Protein AF-A0A954UTD3-F1 (afdb_monomer)

Mean predicted aligned error: 14.46 Å

Radius of gyration: 22.61 Å; Cα contacts (8 Å, |Δi|>4): 9; chains: 1; bounding box: 44×36×67 Å

Sequence (77 aa):
MSKDVSFPGKPPSKLNSRAAEAFAELRLASEERTKRVTFDIPATLHQRVKQACVREDISMSQVLREFLERRFPQAPQ

Foldseek 3Di:
DDDDDDDPPDDPPDDPVVVVVVVVVVVPPDDDPDDDDDDDDPPVVVVVLVVVCVVVVHDPVVVVVVVVCVVPPDPDD

Secondary structure (DSSP, 8-state):
--------S-------HHHHHHHHHHHHS----PPP------HHHHHHHHHHHHHHT--HHHHHHHHHHHHSPPP--

Solvent-accessible surface area (backbone atoms only — not comparable to full-atom values): 5286 Å² total; per-residue (Å²): 140,82,81,82,80,85,73,79,92,65,79,79,87,67,79,56,60,69,59,56,48,55,58,47,56,70,70,62,71,78,69,79,89,81,75,92,84,87,82,90,72,58,68,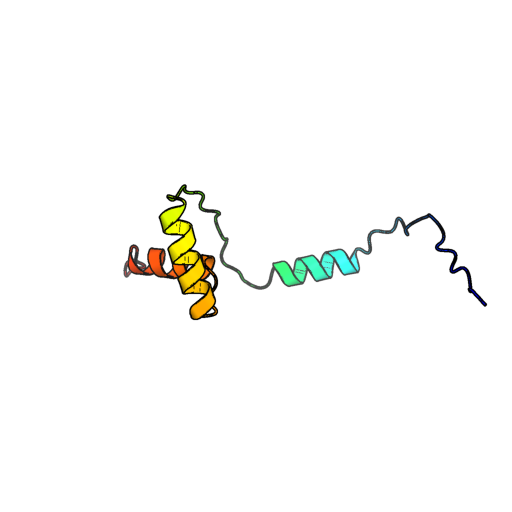72,54,52,53,53,52,52,55,52,26,66,75,70,78,48,58,67,70,56,55,54,49,52,53,48,43,72,75,56,58,82,74,88,126

Structure (mmCIF, N/CA/C/O backbone):
data_AF-A0A954UTD3-F1
#
_entry.id   AF-A0A954UTD3-F1
#
loop_
_atom_site.group_PDB
_atom_site.id
_atom_site.type_symbol
_atom_site.label_atom_id
_atom_site.label_alt_id
_atom_site.label_comp_id
_atom_site.label_asym_id
_atom_site.label_entity_id
_atom_site.label_seq_id
_atom_site.pdbx_PDB_ins_code
_atom_site.Cartn_x
_atom_site.Cartn_y
_atom_site.Cartn_z
_atom_site.occupancy
_atom_site.B_iso_or_equiv
_atom_site.auth_seq_id
_atom_site.auth_comp_id
_atom_site.auth_asym_id
_atom_site.auth_atom_id
_atom_site.pdbx_PDB_model_num
ATOM 1 N N . MET A 1 1 ? 9.898 22.857 -43.952 1.00 39.03 1 MET A N 1
ATOM 2 C CA . MET A 1 1 ? 11.344 22.753 -43.655 1.00 39.03 1 MET A CA 1
ATOM 3 C C . MET A 1 1 ? 11.517 21.718 -42.552 1.00 39.03 1 MET A C 1
ATOM 5 O O . MET A 1 1 ? 11.599 22.077 -41.386 1.00 39.03 1 MET A O 1
ATOM 9 N N . SER A 1 2 ? 11.471 20.436 -42.908 1.00 51.75 2 SER A N 1
ATOM 10 C CA . SER A 1 2 ? 11.615 19.327 -41.960 1.00 51.75 2 SER A CA 1
ATOM 11 C C . SER A 1 2 ? 13.064 18.864 -42.021 1.00 51.75 2 SER A C 1
ATOM 13 O O . SER A 1 2 ? 13.517 18.418 -43.071 1.00 51.75 2 SER A O 1
ATOM 15 N N . LYS A 1 3 ? 13.823 19.064 -40.941 1.00 64.25 3 LYS A N 1
ATOM 16 C CA . LYS A 1 3 ? 15.172 18.505 -40.825 1.00 64.25 3 LYS A CA 1
ATOM 17 C C . LYS A 1 3 ? 15.023 17.052 -40.395 1.00 64.25 3 LYS A C 1
ATOM 19 O O . LYS A 1 3 ? 14.706 16.793 -39.238 1.00 64.25 3 LYS A O 1
ATOM 24 N N . ASP A 1 4 ? 15.235 16.136 -41.329 1.00 63.88 4 ASP A N 1
ATOM 25 C CA . ASP A 1 4 ? 15.402 14.719 -41.025 1.00 63.88 4 ASP A CA 1
ATOM 26 C C . ASP A 1 4 ? 16.589 14.545 -40.070 1.00 63.88 4 ASP A C 1
ATOM 28 O O . ASP A 1 4 ? 17.730 14.890 -40.393 1.00 63.88 4 ASP A O 1
ATOM 32 N N . VAL A 1 5 ? 16.312 14.047 -38.865 1.00 70.62 5 VAL A N 1
ATOM 33 C CA . VAL A 1 5 ? 17.343 13.655 -37.903 1.00 70.62 5 VAL A CA 1
ATOM 34 C C . VAL A 1 5 ? 17.588 12.166 -38.098 1.00 70.62 5 VAL A C 1
ATOM 36 O O . VAL A 1 5 ? 16.796 11.326 -37.681 1.00 70.62 5 VAL A O 1
ATOM 39 N N . SER A 1 6 ? 18.693 11.853 -38.770 1.00 71.31 6 SER A N 1
ATOM 40 C CA . SER A 1 6 ? 19.156 10.483 -38.961 1.00 71.31 6 SER A CA 1
ATOM 41 C C . SER A 1 6 ? 19.790 9.973 -37.667 1.00 71.31 6 SER A C 1
ATOM 43 O O . SER A 1 6 ? 20.832 10.469 -37.236 1.00 71.31 6 SER A O 1
ATOM 45 N N . PHE A 1 7 ? 19.152 8.988 -37.036 1.00 72.38 7 PHE A N 1
ATOM 46 C CA . PHE A 1 7 ? 19.722 8.257 -35.909 1.00 72.38 7 PHE A CA 1
ATOM 47 C C . PHE A 1 7 ? 20.499 7.054 -36.466 1.00 72.38 7 PHE A C 1
ATOM 49 O O . PHE A 1 7 ? 19.876 6.136 -37.005 1.00 72.38 7 PHE A O 1
ATOM 56 N N . PRO A 1 8 ? 21.844 7.022 -36.387 1.00 68.88 8 PRO A N 1
ATOM 57 C CA . PRO A 1 8 ? 22.612 5.892 -36.895 1.00 68.88 8 PRO A CA 1
ATOM 58 C C . PRO A 1 8 ? 22.215 4.613 -36.146 1.00 68.88 8 PRO A C 1
ATOM 60 O O . PRO A 1 8 ? 22.301 4.529 -34.922 1.00 68.88 8 PRO A O 1
ATOM 63 N N . GLY A 1 9 ? 21.771 3.609 -36.904 1.00 63.78 9 GLY A N 1
ATOM 64 C CA . GLY A 1 9 ? 21.148 2.373 -36.422 1.00 63.78 9 GLY A CA 1
ATOM 65 C C . GLY A 1 9 ? 22.088 1.360 -35.768 1.00 63.78 9 GLY A C 1
ATOM 66 O O . GLY A 1 9 ? 21.897 0.157 -35.937 1.00 63.78 9 GLY A O 1
ATOM 67 N N . LYS A 1 10 ? 23.111 1.803 -35.030 1.00 63.22 10 LYS A N 1
ATOM 68 C CA . LYS A 1 10 ? 23.921 0.885 -34.227 1.00 63.22 10 LYS A CA 1
ATOM 69 C C . LYS A 1 10 ? 24.147 1.459 -32.831 1.00 63.22 10 LYS A C 1
ATOM 71 O O . LYS A 1 10 ? 24.987 2.347 -32.680 1.00 63.22 10 LYS A O 1
ATOM 76 N N . PRO A 1 11 ? 23.396 0.990 -31.813 1.00 64.25 11 PRO A N 1
ATOM 77 C CA . PRO A 1 11 ? 23.642 1.409 -30.443 1.00 64.25 11 PRO A CA 1
ATOM 78 C C . PRO A 1 11 ? 25.088 1.055 -30.068 1.00 64.25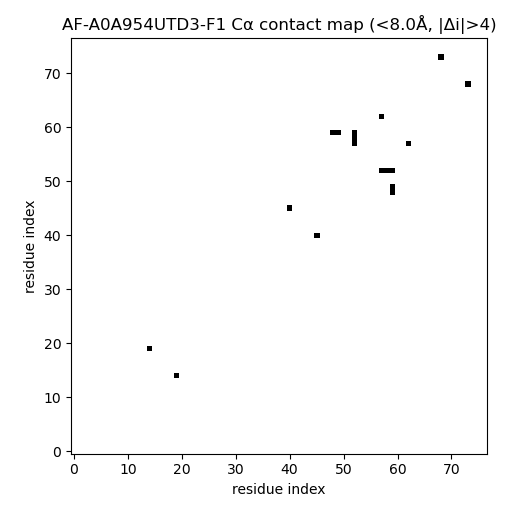 11 PRO A C 1
ATOM 80 O O . PRO A 1 11 ? 25.584 -0.004 -30.475 1.00 64.25 11 PRO A O 1
ATOM 83 N N . PRO A 1 12 ? 25.799 1.926 -29.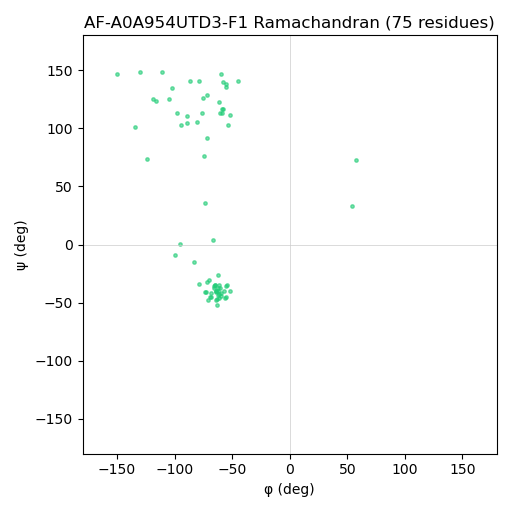333 1.00 62.53 12 PRO A N 1
ATOM 84 C CA . PRO A 1 12 ? 27.158 1.635 -28.913 1.00 62.53 12 PRO A CA 1
ATOM 85 C C . PRO A 1 12 ? 27.153 0.369 -28.050 1.00 62.53 12 PRO A C 1
ATOM 87 O O . PRO A 1 12 ? 26.636 0.354 -26.940 1.00 62.53 12 PRO A O 1
ATOM 90 N N . SER A 1 13 ? 27.763 -0.699 -28.565 1.00 60.34 13 SER A N 1
ATOM 91 C CA . SER A 1 13 ? 27.879 -2.018 -27.919 1.00 60.34 13 SER A CA 1
ATOM 92 C C . SER A 1 13 ? 28.749 -2.020 -26.649 1.00 60.34 13 SER A C 1
ATOM 94 O O . SER A 1 13 ? 29.032 -3.080 -26.092 1.00 60.34 13 SER A O 1
ATOM 96 N N . LYS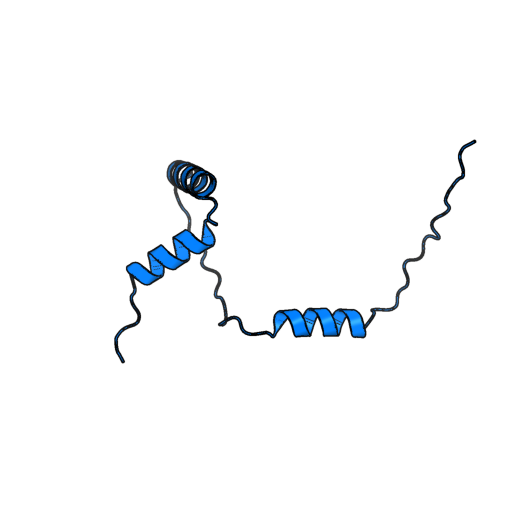 A 1 14 ? 29.236 -0.860 -26.201 1.00 65.25 14 LYS A N 1
ATOM 97 C CA . LYS A 1 14 ? 30.106 -0.765 -25.032 1.00 65.25 14 LYS A CA 1
ATOM 98 C C . LYS A 1 14 ? 29.235 -0.595 -23.792 1.00 65.25 14 LYS A C 1
ATOM 100 O O . LYS A 1 14 ? 28.704 0.483 -23.544 1.00 65.25 14 LYS A O 1
ATOM 105 N N . LEU A 1 15 ? 29.101 -1.676 -23.025 1.00 62.38 15 LEU A N 1
ATOM 106 C CA . LEU A 1 15 ? 28.670 -1.624 -21.630 1.00 62.38 15 LEU A CA 1
ATOM 107 C C . LEU A 1 15 ? 29.562 -0.612 -20.900 1.00 62.38 15 LEU A C 1
ATOM 109 O O . LEU A 1 15 ? 30.763 -0.825 -20.755 1.00 62.38 15 LEU A O 1
ATOM 113 N N . ASN A 1 16 ? 28.987 0.515 -20.486 1.00 73.25 16 ASN A N 1
ATOM 114 C CA . ASN A 1 16 ? 29.690 1.504 -19.679 1.00 73.25 16 ASN A CA 1
ATOM 115 C C . ASN A 1 16 ? 29.860 0.932 -18.267 1.00 73.25 16 ASN A C 1
ATOM 117 O O . ASN A 1 16 ? 28.979 1.111 -17.428 1.00 73.25 16 ASN A O 1
ATOM 121 N N . SER A 1 17 ? 30.980 0.251 -18.003 1.00 70.25 17 SER A N 1
ATOM 122 C CA . SER A 1 17 ? 31.278 -0.378 -16.705 1.00 70.25 17 SER A CA 1
ATOM 123 C C . SER A 1 17 ? 31.124 0.604 -15.545 1.00 70.25 17 SER A C 1
ATOM 125 O O . SER A 1 17 ? 30.468 0.292 -14.565 1.00 70.25 17 SER A O 1
ATOM 127 N N . ARG A 1 18 ? 31.556 1.855 -15.740 1.00 69.56 18 ARG A N 1
ATOM 128 C CA . ARG A 1 18 ? 31.392 2.941 -14.765 1.00 69.56 18 ARG A CA 1
ATOM 129 C C . ARG A 1 18 ? 29.929 3.274 -14.446 1.00 69.56 18 ARG A C 1
ATOM 131 O O . ARG A 1 18 ? 29.617 3.644 -13.322 1.00 69.56 18 ARG A O 1
ATOM 138 N N . ALA A 1 19 ? 29.030 3.165 -15.427 1.00 65.94 19 ALA A N 1
ATOM 139 C CA . ALA A 1 19 ? 27.599 3.330 -15.183 1.00 65.94 19 ALA A CA 1
ATOM 140 C C . ALA A 1 19 ? 27.041 2.111 -14.433 1.00 65.94 19 ALA A C 1
ATOM 142 O O . ALA A 1 19 ? 26.273 2.279 -13.495 1.00 65.94 19 ALA A O 1
ATOM 143 N N . ALA A 1 20 ? 27.464 0.896 -14.790 1.00 64.12 20 ALA A N 1
ATOM 144 C CA . ALA A 1 20 ? 27.055 -0.318 -14.083 1.00 64.12 20 ALA A CA 1
ATOM 145 C C . ALA A 1 20 ? 27.518 -0.325 -12.612 1.00 64.12 20 ALA A C 1
ATOM 147 O O . ALA A 1 20 ? 26.742 -0.696 -11.735 1.00 64.12 20 ALA A O 1
ATOM 148 N N . GLU A 1 21 ? 28.737 0.141 -12.341 1.00 65.75 21 GLU A N 1
ATOM 149 C CA . GLU A 1 21 ? 29.302 0.265 -10.994 1.00 65.75 21 GLU A CA 1
ATOM 150 C C . GLU A 1 21 ? 28.585 1.344 -10.174 1.00 65.75 21 GLU A C 1
ATOM 152 O O . GLU A 1 21 ? 28.145 1.055 -9.067 1.00 65.75 21 GLU A O 1
ATOM 157 N N . ALA A 1 22 ? 28.315 2.523 -10.745 1.00 70.38 22 ALA A N 1
ATOM 158 C CA . ALA A 1 22 ? 27.547 3.568 -10.059 1.00 70.38 22 ALA A CA 1
ATOM 159 C C . ALA A 1 22 ? 26.118 3.112 -9.690 1.00 70.38 22 ALA A C 1
ATOM 161 O O . ALA A 1 22 ? 25.610 3.430 -8.614 1.00 70.38 22 ALA A O 1
ATOM 162 N N . PHE A 1 23 ? 25.466 2.326 -10.555 1.00 61.22 23 PHE A N 1
ATOM 163 C CA . PHE A 1 23 ? 24.162 1.719 -10.256 1.00 61.22 23 PHE A CA 1
ATOM 164 C C . PHE A 1 23 ? 24.247 0.609 -9.194 1.00 61.22 23 PHE A C 1
ATOM 166 O O . PHE A 1 23 ? 23.283 0.403 -8.452 1.00 61.22 23 PHE A O 1
ATOM 173 N N . ALA A 1 24 ? 25.372 -0.106 -9.111 1.00 64.88 24 ALA A N 1
ATOM 174 C CA . ALA A 1 24 ? 25.615 -1.108 -8.078 1.00 64.88 24 ALA A CA 1
ATOM 175 C C . ALA A 1 24 ? 25.899 -0.460 -6.712 1.00 64.88 24 ALA A C 1
ATOM 177 O O . ALA A 1 24 ? 25.348 -0.906 -5.708 1.00 64.88 24 ALA A O 1
ATOM 178 N N . GLU A 1 25 ? 26.676 0.624 -6.675 1.00 62.88 25 GLU A N 1
ATOM 179 C CA . GLU A 1 25 ? 26.981 1.381 -5.455 1.00 62.88 25 GLU A CA 1
ATOM 180 C C . GLU A 1 25 ? 25.727 2.029 -4.848 1.00 62.88 25 GLU A C 1
ATOM 182 O O . GLU A 1 25 ? 25.512 1.923 -3.640 1.00 62.88 25 GLU A O 1
ATOM 187 N N . LEU A 1 26 ? 24.824 2.582 -5.670 1.00 61.44 26 LEU A N 1
ATOM 188 C CA . LEU A 1 26 ? 23.516 3.070 -5.202 1.00 61.44 26 LEU A CA 1
ATOM 189 C C . LEU A 1 26 ? 22.622 1.963 -4.615 1.00 61.44 26 LEU A C 1
ATOM 191 O O . LEU A 1 26 ? 21.768 2.248 -3.781 1.00 61.44 26 LEU A O 1
ATOM 195 N N . ARG A 1 27 ? 22.807 0.705 -5.033 1.00 58.94 27 ARG A N 1
ATOM 196 C CA . ARG A 1 27 ? 22.062 -0.457 -4.519 1.00 58.94 27 ARG A CA 1
ATOM 197 C C . ARG A 1 27 ? 22.633 -1.037 -3.224 1.00 58.94 27 ARG A C 1
ATOM 199 O O . ARG A 1 27 ? 21.966 -1.858 -2.599 1.00 58.94 27 ARG A O 1
ATOM 206 N N . LEU A 1 28 ? 23.862 -0.676 -2.857 1.00 55.28 28 LEU A N 1
ATOM 207 C CA . LEU A 1 28 ? 24.588 -1.250 -1.718 1.00 55.28 28 LEU A CA 1
ATOM 208 C C . LEU A 1 28 ? 24.538 -0.370 -0.463 1.00 55.28 28 LEU A C 1
ATOM 210 O O . LEU A 1 28 ? 24.931 -0.823 0.613 1.00 55.28 28 LEU A O 1
ATOM 214 N N . ALA A 1 29 ? 24.022 0.855 -0.572 1.00 53.38 29 ALA A N 1
ATOM 215 C CA . ALA A 1 29 ? 23.802 1.744 0.559 1.00 53.38 29 ALA A CA 1
ATOM 216 C C . ALA A 1 29 ? 22.582 1.294 1.391 1.00 53.38 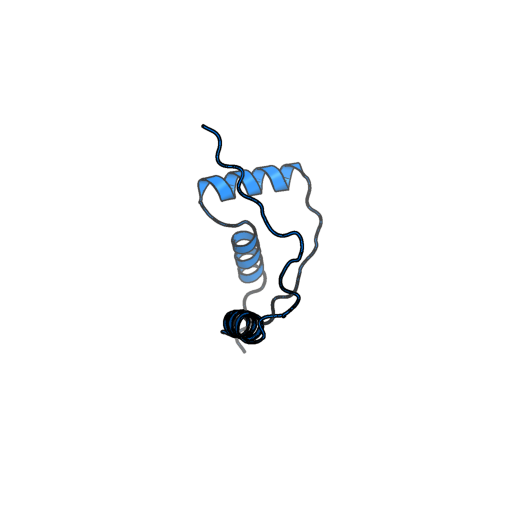29 ALA A C 1
ATOM 218 O O . ALA A 1 29 ? 21.514 1.888 1.342 1.00 53.38 29 ALA A O 1
ATOM 219 N N . SER A 1 30 ? 22.791 0.236 2.180 1.00 55.88 30 SER A N 1
ATOM 220 C CA . SER A 1 30 ? 22.073 -0.071 3.422 1.00 55.88 30 SER A CA 1
ATOM 221 C C . SER A 1 30 ? 20.546 -0.215 3.337 1.00 55.88 30 SER A C 1
ATOM 223 O O . SER A 1 30 ? 19.801 0.574 3.915 1.00 55.88 30 SER A O 1
ATOM 225 N N . GLU A 1 31 ? 20.076 -1.315 2.753 1.00 58.03 31 GLU A N 1
ATOM 226 C CA . GLU A 1 31 ? 18.745 -1.846 3.055 1.00 58.03 31 GLU A CA 1
ATOM 227 C C . GLU A 1 31 ? 18.910 -3.254 3.636 1.00 58.03 31 GLU A C 1
ATOM 229 O O . GLU A 1 31 ? 19.561 -4.115 3.035 1.00 58.03 31 GLU A O 1
ATOM 234 N N . GLU A 1 32 ? 18.348 -3.504 4.823 1.00 65.50 32 GLU A N 1
ATOM 235 C CA . GLU A 1 32 ? 18.189 -4.864 5.348 1.00 65.50 32 GLU A CA 1
ATOM 236 C C . GLU A 1 32 ? 17.647 -5.786 4.244 1.00 65.50 32 GLU A C 1
ATOM 238 O O . GLU A 1 32 ? 16.791 -5.373 3.457 1.00 65.50 32 GLU A O 1
ATOM 243 N N . ARG A 1 33 ? 18.138 -7.035 4.158 1.00 77.19 33 ARG A N 1
ATOM 244 C CA . ARG A 1 33 ? 17.724 -7.977 3.100 1.00 77.19 33 ARG A CA 1
ATOM 245 C C . ARG A 1 33 ? 16.200 -8.116 3.079 1.00 77.19 33 ARG A C 1
ATOM 247 O O . ARG A 1 33 ? 15.622 -8.849 3.880 1.00 77.19 33 ARG A O 1
ATOM 254 N N . THR A 1 34 ? 15.558 -7.464 2.114 1.00 82.38 34 THR A N 1
ATOM 255 C CA . THR A 1 34 ? 14.112 -7.542 1.928 1.00 82.38 34 THR A CA 1
ATOM 256 C C . THR A 1 34 ? 13.741 -8.915 1.375 1.00 82.38 34 THR A C 1
ATOM 258 O O . THR A 1 34 ? 14.302 -9.398 0.389 1.00 82.38 34 THR A O 1
ATOM 261 N N . LYS A 1 35 ? 12.787 -9.582 2.028 1.00 83.94 35 LYS A N 1
ATOM 262 C CA . LYS A 1 35 ? 12.191 -10.831 1.539 1.00 83.94 35 LYS A CA 1
ATOM 263 C C . LYS A 1 35 ? 10.819 -10.530 0.945 1.00 83.94 35 LYS A C 1
ATOM 265 O O . LYS A 1 35 ? 10.032 -9.794 1.533 1.00 83.94 35 LYS A O 1
ATOM 270 N N . ARG A 1 36 ? 10.529 -11.099 -0.230 1.00 87.38 36 ARG A N 1
ATOM 271 C CA . ARG A 1 36 ? 9.228 -10.946 -0.893 1.00 87.38 36 ARG A CA 1
ATOM 272 C C . ARG A 1 36 ? 8.188 -11.818 -0.193 1.00 87.38 36 ARG A C 1
ATOM 274 O O . ARG A 1 36 ? 8.382 -13.024 -0.079 1.00 87.38 36 ARG A O 1
ATOM 281 N N . VAL A 1 37 ? 7.079 -11.212 0.216 1.00 85.38 37 VAL A N 1
ATOM 282 C CA . VAL A 1 37 ? 5.909 -11.911 0.759 1.00 85.38 37 VAL A CA 1
ATOM 283 C C . VAL A 1 37 ? 4.823 -11.912 -0.315 1.00 85.38 37 VAL A C 1
ATOM 285 O O . VAL A 1 37 ? 4.485 -10.855 -0.842 1.00 85.38 37 VAL A O 1
ATOM 288 N N . THR A 1 38 ? 4.309 -13.093 -0.661 1.00 91.38 38 THR A N 1
ATOM 289 C CA . THR A 1 38 ? 3.213 -13.260 -1.631 1.00 91.38 38 THR A CA 1
ATOM 290 C C . THR A 1 38 ? 2.026 -13.855 -0.893 1.00 91.38 38 THR A C 1
ATOM 292 O O . THR A 1 38 ? 2.169 -14.901 -0.264 1.00 91.38 38 THR A O 1
ATOM 295 N N . PHE A 1 39 ? 0.882 -13.184 -0.935 1.00 88.25 39 PHE A N 1
ATOM 296 C CA . PHE A 1 39 ? -0.361 -13.668 -0.350 1.00 88.25 39 PHE A CA 1
ATOM 297 C C . PHE A 1 39 ? -1.540 -13.128 -1.153 1.00 88.25 39 PHE A C 1
ATOM 299 O O . PHE A 1 39 ? -1.489 -12.012 -1.674 1.00 88.25 39 PHE A O 1
ATOM 306 N N . ASP A 1 40 ? -2.597 -13.922 -1.236 1.00 92.75 40 ASP A N 1
ATOM 307 C CA . ASP A 1 40 ? -3.834 -13.532 -1.893 1.00 92.75 40 ASP A CA 1
ATOM 308 C C . ASP A 1 40 ? -4.754 -12.796 -0.919 1.00 92.75 40 ASP A C 1
ATOM 310 O O . ASP A 1 40 ? -4.889 -13.164 0.251 1.00 92.75 40 ASP A O 1
ATOM 314 N N . ILE A 1 41 ? -5.420 -11.756 -1.418 1.00 91.88 41 ILE A N 1
ATOM 315 C CA . ILE A 1 41 ? -6.477 -11.047 -0.697 1.00 91.88 41 ILE A CA 1
ATOM 316 C C . ILE A 1 41 ? -7.715 -10.903 -1.578 1.00 91.88 41 ILE A C 1
ATOM 318 O O . ILE A 1 41 ? -7.590 -10.743 -2.794 1.00 91.88 41 ILE A O 1
ATOM 322 N N . PRO A 1 42 ? -8.925 -10.893 -0.990 1.00 96.88 42 PRO A N 1
ATOM 323 C CA . PRO A 1 42 ? -10.138 -10.614 -1.743 1.00 96.88 42 PRO A CA 1
ATOM 324 C C . PRO A 1 42 ? -10.042 -9.268 -2.471 1.00 96.88 42 PRO A C 1
ATOM 326 O O . PRO A 1 42 ? -9.611 -8.267 -1.890 1.00 96.88 42 PRO A O 1
ATOM 329 N N . ALA A 1 43 ? -10.512 -9.214 -3.719 1.00 96.12 43 ALA A N 1
ATOM 330 C CA . ALA A 1 43 ? -10.471 -7.997 -4.536 1.00 96.12 43 ALA A CA 1
ATOM 331 C C . ALA A 1 43 ? -11.159 -6.799 -3.851 1.00 96.12 43 ALA A C 1
ATOM 333 O O . ALA A 1 43 ? -10.677 -5.668 -3.919 1.00 96.12 43 ALA A O 1
ATOM 334 N 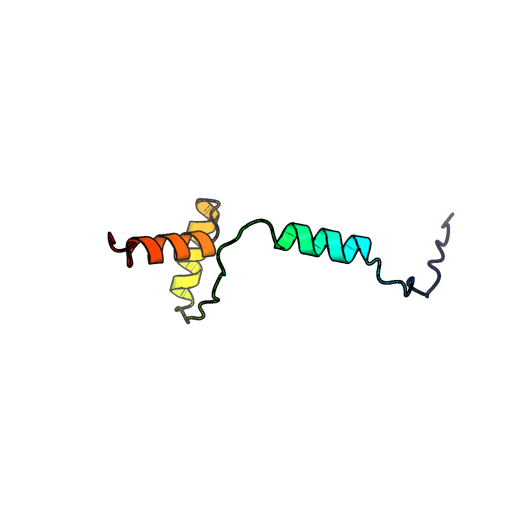N . THR A 1 44 ? -12.244 -7.058 -3.117 1.00 96.50 44 THR A N 1
ATOM 335 C CA . THR A 1 44 ? -12.977 -6.051 -2.335 1.00 96.50 44 THR A CA 1
ATOM 336 C C . THR A 1 44 ? -12.144 -5.473 -1.189 1.00 96.50 44 THR A C 1
ATOM 338 O O . THR A 1 44 ? -12.244 -4.286 -0.879 1.00 96.50 44 THR A O 1
ATOM 341 N N . LEU A 1 45 ? -11.290 -6.282 -0.553 1.00 94.19 45 LEU A N 1
ATOM 342 C CA . LEU A 1 45 ? -10.358 -5.814 0.470 1.00 94.19 45 LEU A CA 1
ATOM 343 C C . LEU A 1 45 ? -9.248 -4.977 -0.167 1.00 94.19 45 LEU A C 1
ATOM 345 O O . LEU A 1 45 ? -9.006 -3.860 0.286 1.00 94.19 45 LEU A O 1
ATOM 349 N N . HIS A 1 46 ? -8.646 -5.473 -1.250 1.00 94.38 46 HIS A N 1
ATOM 350 C CA . HIS A 1 46 ? -7.604 -4.756 -1.983 1.00 94.38 46 HIS A CA 1
ATOM 351 C C . HIS A 1 46 ? -8.064 -3.360 -2.427 1.00 94.38 46 HIS A C 1
ATOM 353 O O . HIS A 1 46 ? -7.349 -2.380 -2.230 1.00 94.38 46 HIS A O 1
ATOM 359 N N . GLN A 1 47 ? -9.282 -3.243 -2.967 1.00 95.50 47 GLN A N 1
ATOM 360 C CA . GLN A 1 47 ? -9.830 -1.962 -3.410 1.00 95.50 47 GLN A CA 1
ATOM 361 C C . GLN A 1 47 ? -9.988 -0.961 -2.258 1.00 95.50 47 GLN A C 1
ATOM 363 O O . GLN A 1 47 ? -9.608 0.200 -2.411 1.00 95.50 47 GLN A O 1
ATOM 368 N N . ARG A 1 48 ? -10.500 -1.403 -1.101 1.00 95.00 48 ARG A N 1
ATOM 369 C CA . ARG A 1 48 ? -10.637 -0.547 0.090 1.00 95.00 48 ARG A CA 1
ATOM 370 C C . ARG A 1 48 ? -9.280 -0.072 0.598 1.00 95.00 48 ARG A C 1
ATOM 372 O O . ARG A 1 48 ? -9.106 1.119 0.834 1.00 95.00 48 ARG A O 1
ATOM 379 N N . VAL A 1 49 ? -8.316 -0.987 0.707 1.00 93.69 49 VAL A N 1
ATOM 380 C CA . VAL A 1 49 ? -6.952 -0.665 1.155 1.00 93.69 49 VAL A CA 1
ATOM 381 C C . VAL A 1 49 ? -6.296 0.325 0.195 1.00 93.69 49 VAL A C 1
ATOM 383 O O . VAL A 1 49 ? -5.765 1.341 0.636 1.00 93.69 49 VAL A O 1
ATOM 386 N N . LYS A 1 50 ? -6.399 0.095 -1.119 1.00 93.56 50 LYS A N 1
ATOM 387 C CA . LYS A 1 50 ? -5.858 1.004 -2.134 1.00 93.56 50 LYS A CA 1
ATOM 388 C C . LYS A 1 50 ? -6.471 2.404 -2.035 1.00 93.56 50 LYS A C 1
ATOM 390 O O . LYS A 1 50 ? -5.743 3.386 -2.108 1.00 93.56 50 LYS A O 1
ATOM 395 N N . GLN A 1 51 ? -7.790 2.506 -1.860 1.00 95.75 51 GLN A N 1
ATOM 396 C CA . GLN A 1 51 ? -8.468 3.799 -1.715 1.00 95.75 51 GLN A CA 1
ATOM 397 C C . GLN A 1 51 ? -8.029 4.558 -0.458 1.00 95.75 51 GLN A C 1
ATOM 399 O O . GLN A 1 51 ? -7.857 5.771 -0.534 1.00 95.75 51 GLN A O 1
ATOM 404 N N . ALA A 1 52 ? -7.837 3.866 0.669 1.00 93.88 52 ALA A N 1
ATOM 405 C CA . ALA A 1 52 ? -7.319 4.476 1.894 1.00 93.88 52 ALA A CA 1
ATOM 406 C C . ALA A 1 52 ? -5.884 4.990 1.697 1.00 93.88 52 ALA A C 1
ATOM 408 O O . ALA A 1 52 ? -5.614 6.160 1.943 1.00 93.88 52 ALA A O 1
ATOM 409 N N . CYS A 1 53 ? -5.009 4.166 1.111 1.00 94.44 53 CYS A N 1
ATOM 410 C CA . CYS A 1 53 ? -3.615 4.532 0.845 1.00 94.44 53 CYS A CA 1
ATOM 411 C C . CYS A 1 53 ? -3.486 5.792 -0.027 1.00 94.44 53 CYS A C 1
ATOM 413 O O . CYS A 1 53 ? -2.648 6.644 0.241 1.00 94.44 53 CYS A O 1
ATOM 415 N N . VAL A 1 54 ? -4.346 5.940 -1.044 1.00 94.25 54 VAL A N 1
ATOM 416 C CA . VAL A 1 54 ? -4.371 7.135 -1.908 1.00 94.25 54 VAL A CA 1
ATOM 417 C C . VAL A 1 54 ? -4.778 8.394 -1.139 1.00 94.25 54 VAL A C 1
ATOM 419 O O . VAL A 1 54 ? -4.283 9.472 -1.445 1.00 94.25 54 VAL A O 1
ATOM 422 N N . ARG A 1 55 ? -5.681 8.286 -0.157 1.00 93.94 55 ARG A N 1
ATOM 423 C CA . ARG A 1 55 ? -6.117 9.439 0.652 1.00 93.94 55 ARG A CA 1
ATOM 424 C C . ARG A 1 55 ? -5.039 9.909 1.622 1.00 93.94 55 ARG A C 1
ATOM 426 O O . ARG A 1 55 ? -4.987 11.093 1.925 1.00 93.94 55 ARG A O 1
ATOM 433 N N . GLU A 1 56 ? -4.233 8.977 2.113 1.00 92.31 56 GLU A N 1
ATOM 434 C CA . GLU A 1 56 ? -3.201 9.223 3.122 1.00 92.31 56 GLU A CA 1
ATOM 435 C C . GLU A 1 56 ? -1.807 9.465 2.510 1.00 92.31 56 GLU A C 1
ATOM 437 O O . GLU A 1 56 ? -0.860 9.697 3.248 1.00 92.31 56 GLU A O 1
ATOM 442 N N . ASP A 1 57 ? -1.680 9.431 1.176 1.00 92.38 57 ASP A N 1
ATOM 443 C CA . ASP A 1 57 ? -0.413 9.548 0.428 1.00 92.38 57 ASP A CA 1
ATOM 444 C C . ASP A 1 57 ? 0.663 8.530 0.873 1.00 92.38 57 ASP A C 1
ATOM 446 O O . ASP A 1 57 ? 1.866 8.781 0.846 1.00 92.38 57 ASP A O 1
ATOM 450 N N . ILE A 1 58 ? 0.224 7.333 1.281 1.00 94.00 58 ILE A N 1
ATOM 451 C CA . ILE A 1 58 ? 1.095 6.249 1.758 1.00 94.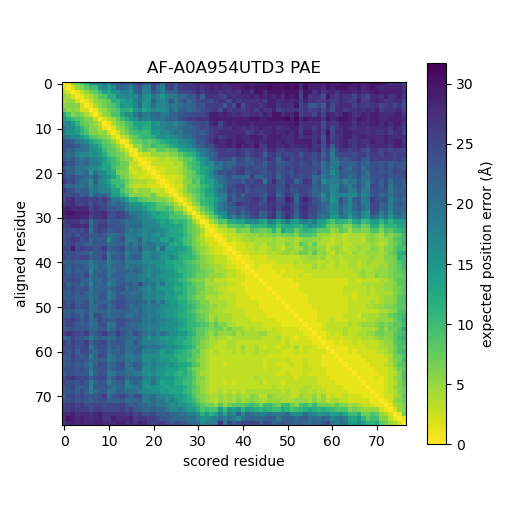00 58 ILE A CA 1
ATOM 452 C C . ILE A 1 58 ? 1.125 5.078 0.780 1.00 94.00 58 ILE A C 1
ATOM 454 O O . ILE A 1 58 ? 0.147 4.745 0.110 1.00 94.00 58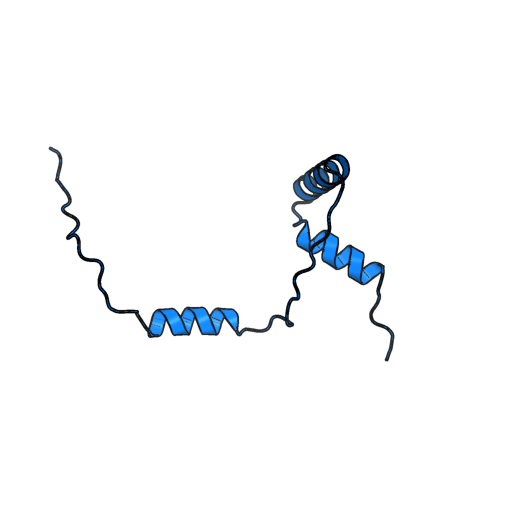 ILE A O 1
ATOM 458 N N . SER A 1 59 ? 2.261 4.383 0.720 1.00 92.31 59 SER A N 1
ATOM 459 C CA . SER A 1 59 ? 2.370 3.162 -0.085 1.00 92.31 59 SER A CA 1
ATOM 460 C C . SER A 1 59 ? 1.742 1.960 0.631 1.00 92.31 59 SER A C 1
ATOM 462 O O . SER A 1 59 ? 1.958 1.759 1.827 1.00 92.31 59 SER A O 1
ATOM 464 N N . MET A 1 60 ? 1.054 1.084 -0.111 1.00 89.31 60 MET A N 1
ATOM 465 C CA . MET A 1 60 ? 0.528 -0.179 0.438 1.00 89.31 60 MET A CA 1
ATOM 466 C C . MET A 1 60 ? 1.617 -1.033 1.104 1.00 89.31 60 MET A C 1
ATOM 468 O O . MET A 1 60 ? 1.356 -1.696 2.104 1.00 89.31 60 MET A O 1
ATOM 472 N N . SER A 1 61 ? 2.842 -1.008 0.573 1.00 89.12 61 SER A N 1
ATOM 473 C CA . SER A 1 61 ? 3.983 -1.736 1.137 1.00 89.12 61 SER A CA 1
ATOM 474 C C . SER A 1 61 ? 4.342 -1.260 2.546 1.00 89.12 61 SER A C 1
ATOM 476 O O . SER A 1 61 ? 4.696 -2.082 3.387 1.00 89.12 61 SER A O 1
ATOM 478 N N . GLN A 1 62 ? 4.234 0.046 2.811 1.00 89.19 62 GLN A N 1
ATOM 479 C CA . GLN A 1 62 ? 4.459 0.613 4.144 1.00 89.19 62 GLN A CA 1
ATOM 480 C C . GLN A 1 62 ? 3.353 0.198 5.115 1.00 89.19 62 GLN A C 1
ATOM 482 O O . GLN A 1 62 ? 3.662 -0.298 6.192 1.00 89.19 62 GLN A O 1
ATOM 487 N N . VAL A 1 63 ? 2.087 0.271 4.690 1.00 92.19 63 VAL A N 1
ATOM 488 C CA . VAL A 1 63 ? 0.942 -0.187 5.500 1.00 92.19 63 VAL A CA 1
ATOM 489 C C . VAL A 1 63 ? 1.099 -1.651 5.905 1.00 92.19 63 VAL A C 1
ATOM 491 O O . VAL A 1 63 ? 0.898 -2.008 7.063 1.00 92.19 63 VAL A O 1
ATOM 494 N N . LEU A 1 64 ? 1.481 -2.512 4.958 1.00 90.62 64 LEU A N 1
ATOM 495 C CA . LEU A 1 64 ? 1.703 -3.929 5.238 1.00 90.62 64 LEU A CA 1
ATOM 496 C C . LEU A 1 64 ? 2.895 -4.153 6.172 1.00 90.62 64 LEU A C 1
ATOM 498 O O . LEU A 1 64 ? 2.818 -5.027 7.032 1.00 90.62 64 LEU A O 1
ATOM 502 N N . ARG A 1 65 ? 3.972 -3.371 6.034 1.00 89.94 65 ARG A N 1
ATOM 503 C CA . ARG A 1 65 ? 5.129 -3.451 6.932 1.00 89.94 65 ARG A CA 1
ATOM 504 C C . ARG A 1 65 ? 4.735 -3.076 8.360 1.00 89.94 65 ARG A C 1
ATOM 506 O O . ARG A 1 65 ? 4.931 -3.890 9.256 1.00 89.94 65 ARG A O 1
ATOM 513 N N . GLU A 1 66 ? 4.088 -1.929 8.549 1.00 90.88 66 GLU A N 1
ATOM 514 C CA . GLU A 1 66 ? 3.612 -1.494 9.866 1.00 90.88 66 GLU A CA 1
ATOM 515 C C . GLU A 1 66 ? 2.615 -2.482 10.479 1.00 90.88 66 GLU A C 1
ATOM 517 O O . GLU A 1 66 ? 2.673 -2.780 11.671 1.00 90.88 66 GLU A O 1
ATOM 522 N N . PHE A 1 67 ? 1.690 -3.018 9.677 1.00 91.31 67 PHE A N 1
ATOM 523 C CA . PHE A 1 67 ? 0.725 -4.004 10.155 1.00 91.31 67 PHE A CA 1
ATOM 524 C C . PHE A 1 67 ? 1.418 -5.272 10.673 1.00 91.31 67 PHE A C 1
ATOM 526 O O . PHE A 1 67 ? 1.050 -5.796 11.729 1.00 91.31 67 PHE A O 1
ATOM 533 N N . LEU A 1 68 ? 2.434 -5.753 9.952 1.00 91.06 68 LEU A N 1
ATOM 534 C CA . LEU A 1 68 ? 3.220 -6.917 10.356 1.00 91.06 68 LEU A CA 1
ATOM 535 C C . LEU A 1 68 ? 4.074 -6.626 11.594 1.00 91.06 68 LEU A C 1
ATOM 537 O O . LEU A 1 68 ? 4.090 -7.453 12.499 1.00 91.06 68 LEU A O 1
ATOM 541 N N . GLU A 1 69 ? 4.712 -5.459 11.683 1.00 91.00 69 GLU A N 1
ATOM 542 C CA . GLU A 1 69 ? 5.513 -5.051 12.849 1.00 91.00 69 GLU A CA 1
ATOM 543 C C . GLU A 1 69 ? 4.662 -4.901 14.115 1.00 91.00 69 GLU A C 1
ATOM 545 O O . GLU A 1 69 ? 5.055 -5.352 15.189 1.00 91.00 69 GLU A O 1
ATOM 550 N N . ARG A 1 70 ? 3.451 -4.343 13.997 1.00 92.38 70 ARG A N 1
ATOM 551 C CA . ARG A 1 70 ? 2.503 -4.255 15.121 1.00 92.38 70 ARG A CA 1
ATOM 552 C C . ARG A 1 70 ? 2.024 -5.632 15.578 1.00 92.38 70 ARG A C 1
ATOM 554 O O . ARG A 1 70 ? 1.778 -5.832 16.766 1.00 92.38 70 ARG A O 1
ATOM 561 N N . ARG A 1 71 ? 1.846 -6.577 14.646 1.00 91.31 71 ARG A N 1
ATOM 562 C CA . ARG A 1 71 ? 1.386 -7.939 14.959 1.00 91.31 71 ARG A CA 1
ATOM 563 C C . ARG A 1 71 ? 2.503 -8.826 15.510 1.00 91.31 71 ARG A C 1
ATOM 565 O O . ARG A 1 71 ? 2.222 -9.680 16.350 1.00 91.31 71 ARG A O 1
ATOM 572 N N . PHE A 1 72 ? 3.728 -8.625 15.040 1.00 90.56 72 PHE A N 1
ATOM 573 C CA . PHE A 1 72 ? 4.929 -9.360 15.421 1.00 90.56 72 PHE A CA 1
ATOM 574 C C . PHE A 1 72 ? 5.991 -8.368 15.913 1.00 90.56 72 PHE A C 1
ATOM 576 O O . PHE A 1 72 ? 6.955 -8.102 15.189 1.00 90.56 72 PHE A O 1
ATOM 583 N N . PRO A 1 73 ? 5.822 -7.794 17.119 1.00 86.38 73 PRO A N 1
ATOM 584 C CA . PRO A 1 73 ? 6.826 -6.897 17.670 1.00 86.38 73 PRO A CA 1
ATOM 585 C C . PRO A 1 73 ? 8.155 -7.643 17.806 1.00 86.38 73 PRO A C 1
ATOM 587 O O . PRO A 1 73 ? 8.175 -8.846 18.083 1.00 86.38 73 PRO A O 1
ATOM 590 N N . GLN A 1 74 ? 9.268 -6.930 17.624 1.00 82.38 74 GLN A N 1
ATOM 591 C CA . GLN A 1 74 ? 10.582 -7.486 17.931 1.00 82.38 74 GLN A CA 1
ATOM 592 C C . GLN A 1 74 ? 10.568 -7.895 19.406 1.00 82.38 74 GLN A C 1
ATOM 594 O O . GLN A 1 74 ? 10.329 -7.060 20.280 1.00 82.38 74 GLN A O 1
ATOM 599 N N . ALA A 1 75 ? 10.725 -9.192 19.677 1.00 71.00 75 ALA A N 1
ATOM 600 C CA . ALA A 1 75 ? 10.818 -9.670 21.046 1.00 71.00 75 ALA A CA 1
ATOM 601 C C . ALA A 1 75 ? 11.965 -8.911 21.734 1.00 71.00 75 ALA A C 1
ATOM 603 O O . ALA A 1 75 ? 13.021 -8.759 21.109 1.00 71.00 75 ALA A O 1
ATOM 604 N N . PRO A 1 76 ? 11.781 -8.421 22.974 1.00 62.59 76 PRO A N 1
ATOM 605 C CA . PRO A 1 76 ? 12.915 -7.949 23.749 1.00 62.59 76 PRO A CA 1
ATOM 606 C C . PRO A 1 76 ? 13.866 -9.141 23.889 1.00 62.59 76 PRO A C 1
ATOM 608 O O . PRO A 1 76 ? 13.484 -10.163 24.461 1.00 62.59 76 PRO A O 1
ATOM 611 N N . GLN A 1 77 ? 15.038 -9.049 23.262 1.00 50.97 77 GLN A N 1
ATOM 612 C CA . GLN A 1 77 ? 16.134 -9.971 23.539 1.00 50.97 77 GLN A CA 1
ATOM 613 C C . GLN A 1 77 ? 16.730 -9.654 24.904 1.00 50.97 77 GLN A C 1
ATOM 615 O O . GLN A 1 77 ? 16.850 -8.446 25.216 1.00 50.97 77 GLN A O 1
#

pLDDT: mean 78.34, std 15.09, range [39.03, 96.88]

=== Feature glossary ===
A reading guide for the features in this record.

Start from the sequence.

  · This is the polypeptide sequence — one letter per residue, N-terminus first. Length ranges from a few dozen residues for small domains to over a thousand for large multi-domain proteins.

Fold it, and you get atomic coordinates and the backbone conformation that goes with them.

  · Structure coordinates are given as an mmCIF _atom_site loop: one row per atom with element, residue name, chain id, sequence number, and x/y/z position in Å. Only the four main-chain atoms per residue are included here; side chains are omitted to keep the record compact.

  · Backbone dihedral angles. Every residue except chain termini has a φ (preceding-C → N → Cα → C) and a ψ (N → Cα → C → next-N). They are reported in degrees following the IUPAC sign convention. Secondary structure is essentially a statement about which (φ, ψ) basin each residue occupies.

  · The SS8 string is DSSP's per-residue secondary-structure call. α-helix (H) means an i→i+4 H-bond ladder; β-strand (E) means the residue participates in a β-sheet; 3₁₀ (G) and π (I) are tighter and wider helices; T/S are turns/bends; '-' is loop.

  · SS3 is a coarse helix/strand/coil call (letters a/b/c) made by the P-SEA algorithm from inter-Cα distances and dihedrals. It is less detailed than DSSP but needs only Cα positions.

Summarize the fold with a handful of shape descriptors and a per-residue structural alphabet.

  · Radius of gyration (Rg) is the root-mean-square distance of Cα atoms from their centroid — a single number for overall size and compactness. A globular domain of N residues has Rg ≈ 2.2·N^0.38 Å; an extended or disordered chain has a much larger Rg. The Cα contact count is the number of residue pairs whose Cα atoms are within 8 Å and are more than four positions apart in sequence — a standard proxy for tertiary packing density. The bounding box is the smallest axis-aligned box enclosing all Cα atoms.

  · The Foldseek 3Di string encodes local tertiary geometry as a 20-letter alphabet — one character per residue — derived from the relative positions of nearby Cα atoms. Unlike the amino-acid sequence, 3Di is a direct function of the 3D structure, so two proteins with the same fold have similar 3Di strings even at low sequence identity.

  · Solvent-accessible surface area (SASA) is the area in Å² traced out by the centre of a 1.4 Å probe sphere (a water molecule) rolled over the protein's van der Waals surface (Shrake–Rupley / Lee–Richards construction). Buried residues have near-zero SASA; fully exposed residues can exceed 200 Å². The total SASA scales roughly with the number of surface residues.

Ask how reliable the model is.

  · pLDDT (predicted Local Distance Difference Test) is AlphaFold's per-residue confidence score, ranging from 0 to 100. Values above 90 indicate high confidence (typically well-packed cores); 70–90 is confident; 50–70 low confidence; below 50 usually means the region is disordered or the prediction is unreliable there. AlphaFold stores pLDDT in the mmCIF B-factor column.

  · B-factor (Debye–Waller factor) reflects atomic displacement in the crystal lattice. It is an experimental observable (units Å²), not a prediction; low values mean the atom is pinned down, high values mean it moves or is heterogeneous across the crystal.

  · Predicted Aligned Error (PAE) is an AlphaFold confidence matrix: entry (i, j) is the expected error in the position of residue j, in ångströms, when the prediction is superimposed on the true structure at residue i. Low PAE within a block of residues means that block is internally rigid and well-predicted; high PAE between two blocks means their relative placement is uncertain even if each block individually is confident.

Place it in context: what it resembles, what it is annotated as, and how it looks.

  · Nearest PDB neighbors are the top structural matches found by Foldseek when searching this structure against the entire Protein Data Bank. Each hit reports a TM-score (0 to 1; >0.5 almost always implies the same fold) and an E-value. These are *structural* homologs — they may share no detectable sequence similarity.

  · Functional annotations link the protein to curated databases. InterPro entries identify conserved domains and families by matching the sequence against member-database signatures (Pfam, PROSITE, CDD, …). Gene Ontology (GO) terms describe molecular function, bio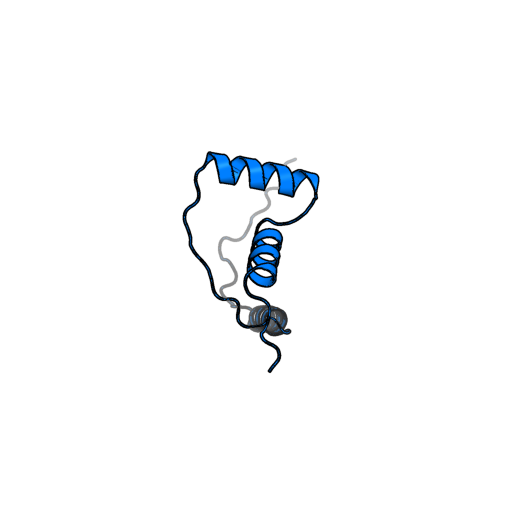logical process, and cellular component in a controlled vocabulary. CATH places the structure in a hierarchical fold classification (Class/Architecture/Topology/Homologous-superfamily). The organism is the source species.

  · Three diagnostic plots accompany the record. The Cα contact map visualizes the tertiary structure as a 2D adjacency matrix (8 Å cutoff, sequence-local contacts suppressed). The Ramachandran plot shows the distribution of backbone (φ, ψ) torsions, with points in the α and β basins reflecting secondary structure content. The PAE plot shows AlphaFold's inter-residue confidence as a color matrix.

  · Six rendered views show the 3D structure from the faces of a cube — i.e. along ±x, ±y, ±z. Rendering representation is drawn randomly per protein from cartoon (secondary-structure ribbons), sticks (backbone bonds), or molecular surface; coloring is either N→C rainbow (blue at the N-terminus through red at the C-terminus) or one color per chain.